Protein AF-A0A8X6Y994-F1 (afdb_monomer)

Nearest PDB structures (foldseek):
  8g48-assembly1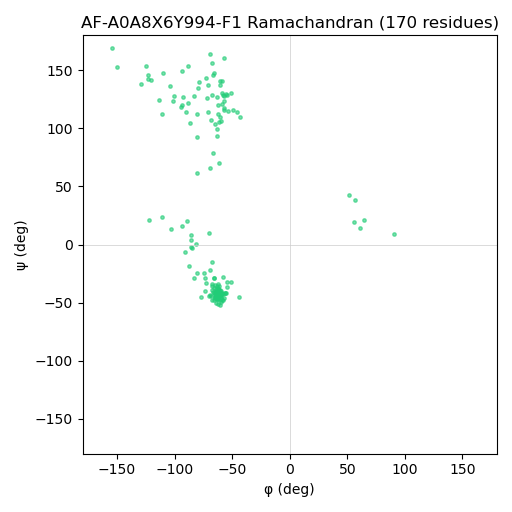_A  TM=3.726E-01  e=1.775E+00  Staphylococcus aureus USA300-CA-263
  4ddh-assembly1_B  TM=5.021E-01  e=6.199E+00  Mycobacterium tuberculosis
  2a86-assembly1_B  TM=4.741E-01  e=9.826E+00  Mycobacterium tuberculosis

pLDDT: mean 80.43, std 18.15, range [27.53, 94.88]

Mean predicted aligned error: 14.36 Å

Secondary structure (DSSP, 8-state):
--------------------------TTHHHHHHHHHHHHHHHHTT-TT---HHHHHHHH----PPPPPP--PPPPSS-TTSHHHHHHHHHHHHHHHHHTT-S-EEEEE-HHHHHHHHHHHHHSTTTTTTEEEEE-HHHHHHHHHHHHHHHHHHTTHHHHHHHTTSS-TT--

Sequence (172 aa):
MQEEPVAKRKKNYIDLSAHDGEYSLPVNLQLYKTIDTVWMISHALKLPNVPMWIGFNCSISCNNSLKQIVSYLTPINDSPTNKSVVLETMKQSKKICEEVKQSSIQVTYDLAIAKVALQIQATKTPDFDNLFIHLGAFHIMMAYFKAVGKVIIDCCLTNIRVLSNLLAYGSV

Solvent-accessible surface area (backbone atoms only — not comparable to full-atom values): 10954 Å² total; per-residue (Å²): 137,82,85,77,80,81,76,79,78,75,81,75,75,79,78,77,68,71,75,86,66,77,81,71,72,62,88,59,52,64,56,54,53,50,52,52,50,52,50,52,51,44,59,74,69,64,50,83,95,67,58,60,73,66,56,43,53,56,71,73,53,78,84,82,70,79,86,80,85,86,81,84,79,83,84,73,98,64,62,70,76,38,68,70,50,42,51,48,55,54,51,52,49,51,51,50,23,60,76,72,69,46,88,56,39,80,44,72,30,53,71,74,39,39,55,53,46,52,52,50,39,72,73,44,67,73,82,46,74,49,52,46,84,39,71,35,68,65,59,56,50,52,53,49,52,51,52,53,52,48,50,54,62,71,65,45,51,64,57,54,33,38,76,66,68,76,37,65,88,85,78,122

Organism: NCBI:txid2747483

Radius of gyration: 25.93 Å; Cα contacts (8 Å, |Δi|>4): 86; chains: 1; bounding box: 52×57×72 Å

Structure (mmCIF, N/CA/C/O backbone):
data_AF-A0A8X6Y994-F1
#
_entry.id   AF-A0A8X6Y994-F1
#
loop_
_atom_site.group_PDB
_atom_site.id
_atom_site.type_symbol
_atom_site.label_atom_id
_atom_site.label_alt_id
_atom_site.label_comp_id
_atom_site.label_asym_id
_atom_site.label_entity_id
_atom_site.label_seq_id
_atom_site.pdbx_PDB_ins_code
_atom_site.Cartn_x
_atom_site.Cartn_y
_atom_site.Cartn_z
_atom_site.occupancy
_atom_site.B_iso_or_equiv
_atom_site.auth_seq_id
_atom_site.auth_comp_id
_atom_site.auth_asym_id
_atom_site.auth_atom_id
_atom_site.pdbx_PDB_model_num
ATOM 1 N N . MET A 1 1 ? 18.329 34.037 42.741 1.00 43.19 1 MET A N 1
ATOM 2 C CA . MET A 1 1 ? 17.689 32.868 42.107 1.00 43.19 1 MET A CA 1
ATOM 3 C C . MET A 1 1 ? 18.532 32.544 40.886 1.00 43.19 1 MET A C 1
ATOM 5 O O . MET A 1 1 ? 18.477 33.283 39.917 1.00 43.19 1 MET A O 1
ATOM 9 N N . GLN A 1 2 ? 19.470 31.608 41.034 1.00 33.56 2 GLN A N 1
ATOM 10 C CA . GLN A 1 2 ? 20.458 31.260 40.009 1.00 33.56 2 GLN A CA 1
ATOM 11 C C . GLN A 1 2 ? 19.816 30.273 39.027 1.00 33.56 2 GLN A C 1
ATOM 13 O O . GLN A 1 2 ? 19.237 29.281 39.463 1.00 33.56 2 GLN A O 1
ATOM 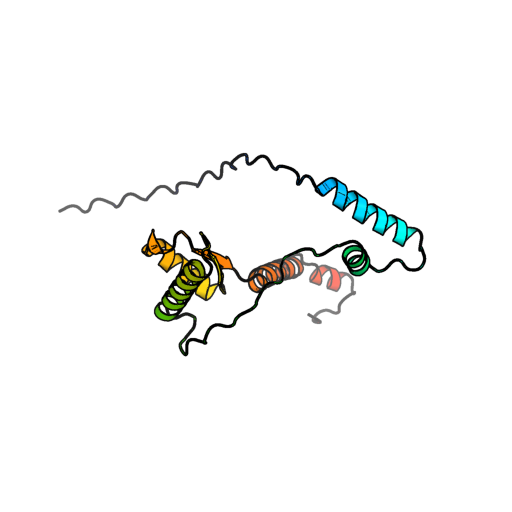18 N N . GLU A 1 3 ? 19.874 30.570 37.729 1.00 39.44 3 GLU A N 1
ATOM 19 C CA . GLU A 1 3 ? 19.453 29.654 36.667 1.00 39.44 3 GLU A CA 1
ATOM 20 C C . GLU A 1 3 ? 20.466 28.509 36.557 1.00 39.44 3 GLU A C 1
ATOM 22 O O . GLU A 1 3 ? 21.630 28.723 36.211 1.00 39.44 3 GLU A O 1
ATOM 27 N N . GLU A 1 4 ? 20.032 27.288 36.871 1.00 41.69 4 GLU A N 1
ATOM 28 C CA . GLU A 1 4 ? 20.809 26.087 36.575 1.00 41.69 4 GLU A CA 1
ATOM 29 C C . GLU A 1 4 ? 20.819 25.815 35.059 1.00 41.69 4 GLU A C 1
ATOM 31 O O . GLU A 1 4 ? 19.779 25.901 34.397 1.00 41.69 4 GLU A O 1
ATOM 36 N N . PRO A 1 5 ? 21.972 25.449 34.475 1.00 35.94 5 PRO A N 1
ATOM 37 C CA . PRO A 1 5 ? 22.065 25.162 33.054 1.00 35.94 5 PRO A CA 1
ATOM 38 C C . PRO A 1 5 ? 21.374 23.835 32.712 1.00 35.94 5 PRO A C 1
ATOM 40 O O . PRO A 1 5 ? 21.708 22.776 33.244 1.00 35.94 5 PRO A O 1
ATOM 43 N N . VAL A 1 6 ? 20.448 23.884 31.751 1.00 46.22 6 VAL A N 1
ATOM 44 C CA . VAL A 1 6 ? 19.760 22.709 31.199 1.00 46.22 6 VAL A CA 1
ATOM 45 C C . VAL A 1 6 ? 20.785 21.714 30.645 1.00 46.22 6 VAL A C 1
ATOM 47 O O . VAL A 1 6 ? 21.498 21.988 29.675 1.00 46.22 6 VAL A O 1
ATOM 50 N N . ALA A 1 7 ? 20.843 20.533 31.261 1.00 39.38 7 ALA A N 1
ATOM 51 C CA . ALA A 1 7 ? 21.718 19.446 30.851 1.00 39.38 7 ALA A CA 1
ATOM 52 C C . ALA A 1 7 ? 21.423 19.024 29.400 1.00 39.38 7 ALA A C 1
ATOM 54 O O . ALA A 1 7 ? 20.316 18.606 29.052 1.00 39.38 7 ALA A O 1
ATOM 55 N N . LYS A 1 8 ? 22.439 19.106 28.532 1.00 40.16 8 LYS A N 1
ATOM 56 C CA . LYS A 1 8 ? 22.362 18.616 27.151 1.00 40.16 8 LYS A CA 1
ATOM 57 C C . LYS A 1 8 ? 22.117 17.105 27.166 1.00 40.16 8 LYS A C 1
ATOM 59 O O . LYS A 1 8 ? 22.991 16.332 27.558 1.00 40.16 8 LYS A O 1
ATOM 64 N N . ARG A 1 9 ? 20.932 16.687 26.711 1.00 38.00 9 ARG A N 1
ATOM 65 C CA . ARG A 1 9 ? 20.555 15.279 26.520 1.00 38.00 9 ARG A CA 1
ATOM 66 C C . ARG A 1 9 ? 21.604 14.600 25.633 1.00 38.00 9 ARG A C 1
ATOM 68 O O . ARG A 1 9 ? 21.766 14.973 24.470 1.00 38.00 9 ARG A O 1
ATOM 75 N N . LYS A 1 10 ? 22.336 13.627 26.187 1.00 31.77 10 LYS A N 1
ATOM 76 C CA . LYS A 1 10 ? 23.252 12.778 25.416 1.00 31.77 10 LYS A CA 1
ATOM 77 C C . LYS A 1 10 ? 22.461 12.147 24.269 1.00 31.77 10 LYS A C 1
ATOM 79 O O . LYS A 1 10 ? 21.380 11.601 24.482 1.00 31.77 10 LYS A O 1
ATOM 84 N N . LYS A 1 11 ? 22.986 12.268 23.047 1.00 32.66 11 LYS A N 1
ATOM 85 C CA . LYS A 1 11 ? 22.492 11.524 21.888 1.00 32.66 11 LYS A CA 1
ATOM 86 C C . LYS A 1 11 ? 22.727 10.048 22.186 1.00 32.66 11 LYS A C 1
ATOM 88 O O . LYS A 1 11 ? 23.850 9.572 22.055 1.00 32.66 11 LYS A O 1
ATOM 93 N N . ASN A 1 12 ? 21.684 9.355 22.628 1.00 27.53 12 ASN A N 1
ATOM 94 C CA . ASN A 1 12 ? 21.667 7.905 22.593 1.00 27.53 12 ASN A CA 1
ATOM 95 C C . ASN A 1 12 ? 21.703 7.540 21.110 1.00 27.53 12 ASN A C 1
ATOM 97 O O . ASN A 1 12 ? 20.718 7.735 20.396 1.00 27.53 12 ASN A O 1
ATOM 101 N N . TYR A 1 13 ? 22.868 7.108 20.634 1.00 29.16 13 TYR A N 1
ATOM 102 C CA . TYR A 1 13 ? 22.918 6.311 19.424 1.00 29.16 13 TYR A CA 1
ATOM 103 C C . TYR A 1 13 ? 22.029 5.107 19.703 1.00 29.16 13 TYR A C 1
ATOM 105 O O . TYR A 1 13 ? 22.252 4.380 20.669 1.00 29.16 13 TYR A O 1
ATOM 113 N N . ILE A 1 14 ? 20.958 4.986 18.925 1.00 33.78 14 ILE A N 1
ATOM 114 C CA . ILE A 1 14 ? 20.202 3.748 18.850 1.00 33.78 14 ILE A CA 1
ATOM 115 C C . ILE A 1 14 ? 21.219 2.748 18.325 1.00 33.78 14 ILE A C 1
ATOM 117 O O . ILE A 1 14 ? 21.631 2.830 17.167 1.00 33.78 14 ILE A O 1
ATOM 121 N N . ASP A 1 15 ? 21.695 1.891 19.216 1.00 31.52 15 ASP A N 1
ATOM 122 C CA . ASP A 1 15 ? 22.380 0.677 18.837 1.00 31.52 15 ASP A CA 1
ATOM 123 C C . ASP A 1 15 ? 21.343 -0.148 18.073 1.00 31.52 15 ASP A C 1
ATOM 125 O O . ASP A 1 15 ? 20.503 -0.823 18.663 1.00 31.52 15 ASP A O 1
ATOM 129 N N . LEU A 1 16 ? 21.326 -0.002 16.743 1.00 37.62 16 LEU A N 1
ATOM 130 C CA . LEU A 1 16 ? 20.775 -1.019 15.859 1.00 37.62 16 LEU A CA 1
ATOM 131 C C . LEU A 1 16 ? 21.742 -2.207 15.925 1.00 37.62 16 LEU A C 1
ATOM 133 O O . LEU A 1 16 ? 22.401 -2.543 14.942 1.00 37.62 16 LEU A O 1
ATOM 137 N N . SER A 1 17 ? 21.830 -2.845 17.093 1.00 34.53 17 SER A N 1
ATOM 138 C CA . SER A 1 17 ? 22.137 -4.259 17.119 1.00 34.53 17 SER A CA 1
ATOM 139 C C . SER A 1 17 ? 21.001 -4.886 16.331 1.00 34.53 17 SER A C 1
ATOM 141 O O . SER A 1 17 ? 19.831 -4.84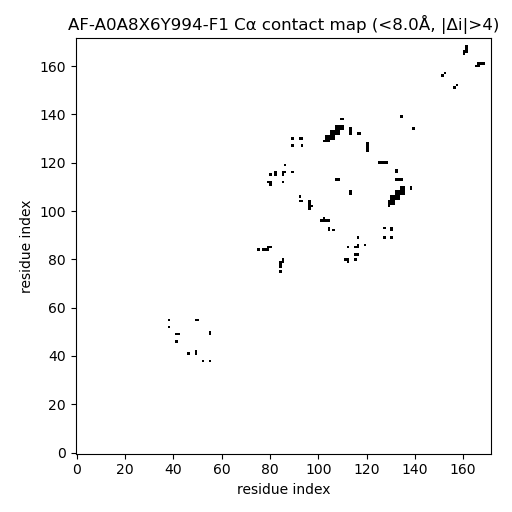9 16.722 1.00 34.53 17 SER A O 1
ATOM 143 N N . ALA A 1 18 ? 21.342 -5.303 15.114 1.00 37.84 18 ALA A N 1
ATOM 144 C CA . ALA A 1 18 ? 20.484 -6.124 14.301 1.00 37.84 18 ALA A CA 1
ATOM 145 C C . ALA A 1 18 ? 19.967 -7.217 15.230 1.00 37.84 18 ALA A C 1
ATOM 147 O O . ALA A 1 18 ? 20.746 -8.006 15.757 1.00 37.84 18 ALA A O 1
ATOM 148 N N . HIS A 1 19 ? 18.662 -7.208 15.494 1.00 38.91 19 HIS A N 1
ATOM 149 C CA . HIS A 1 19 ? 18.012 -8.424 15.926 1.00 38.91 19 HIS A CA 1
ATOM 150 C C . HIS A 1 19 ? 18.470 -9.473 14.918 1.00 38.91 19 HIS A C 1
ATOM 152 O O . HIS A 1 19 ? 18.204 -9.314 13.723 1.00 38.91 19 HIS A O 1
ATOM 158 N N . ASP A 1 20 ? 19.205 -10.475 15.397 1.00 41.62 20 ASP A N 1
ATOM 159 C CA . ASP A 1 20 ? 19.506 -11.709 14.686 1.00 41.62 20 ASP A CA 1
ATOM 160 C C . ASP A 1 20 ? 18.169 -12.412 14.415 1.00 41.62 20 ASP A C 1
ATOM 162 O O . ASP A 1 20 ? 17.787 -13.393 15.047 1.00 41.62 20 ASP A O 1
ATOM 166 N N . GLY A 1 21 ? 17.377 -11.832 13.517 1.00 44.88 21 GLY A N 1
ATOM 167 C CA . GLY A 1 21 ? 16.308 -12.519 12.845 1.00 44.88 21 GLY A CA 1
ATOM 168 C C . GLY A 1 21 ? 17.013 -13.505 11.947 1.00 44.88 21 GLY A C 1
ATOM 169 O O . GLY A 1 21 ? 17.640 -13.104 10.965 1.00 44.88 21 GLY A O 1
ATOM 170 N N . GLU A 1 22 ? 16.961 -14.782 12.312 1.00 48.12 22 GLU A N 1
ATOM 171 C CA . GLU A 1 22 ? 17.263 -15.862 11.389 1.00 48.12 22 GLU A CA 1
ATOM 172 C C . GLU A 1 22 ? 16.577 -15.533 10.060 1.00 48.12 22 GLU A C 1
ATOM 174 O O . GLU A 1 22 ? 15.346 -15.535 9.955 1.00 48.12 22 GLU A O 1
ATOM 179 N N . TYR A 1 23 ? 17.377 -15.192 9.048 1.00 53.44 23 TYR A N 1
ATOM 180 C CA . TYR A 1 23 ? 16.922 -15.077 7.672 1.00 53.44 23 TYR A CA 1
ATOM 181 C C . TYR A 1 23 ? 16.551 -16.488 7.224 1.00 53.44 23 TYR A C 1
ATOM 183 O O . TYR A 1 23 ? 17.328 -17.184 6.571 1.00 53.44 23 TYR A O 1
ATOM 191 N N . SER A 1 24 ? 15.370 -16.943 7.636 1.00 65.44 24 SER A N 1
ATOM 192 C CA . SER A 1 24 ? 14.795 -18.185 7.158 1.00 65.44 24 SER A CA 1
ATOM 193 C C . SER A 1 24 ? 14.620 -18.030 5.654 1.00 65.44 24 SER A C 1
ATOM 195 O O . SER A 1 24 ? 13.829 -17.221 5.162 1.00 65.44 24 SER A O 1
ATOM 197 N N . LEU A 1 25 ? 15.444 -18.759 4.899 1.00 70.19 25 LEU A N 1
ATOM 198 C CA . LEU A 1 25 ? 15.282 -18.832 3.459 1.00 70.19 25 LEU A CA 1
ATOM 199 C C . LEU A 1 25 ? 13.849 -19.312 3.197 1.00 70.19 25 LEU A C 1
ATOM 201 O O . LEU A 1 25 ? 13.444 -20.325 3.777 1.00 70.19 25 LEU A O 1
ATOM 205 N N . PRO A 1 26 ? 13.077 -18.633 2.333 1.00 76.50 26 PRO A N 1
ATOM 206 C CA . PRO A 1 26 ? 11.736 -19.094 2.041 1.00 76.50 26 PRO A CA 1
ATOM 207 C C . PRO A 1 26 ? 11.832 -20.509 1.470 1.00 76.50 26 PRO A C 1
ATOM 209 O O . PRO A 1 26 ? 12.611 -20.756 0.549 1.00 76.50 26 PRO A O 1
ATOM 212 N N . VAL A 1 27 ? 11.039 -21.434 2.015 1.00 81.31 27 VAL A N 1
ATOM 213 C CA . VAL A 1 27 ? 11.043 -22.866 1.652 1.00 81.31 27 VAL A CA 1
ATOM 214 C C . VAL A 1 27 ? 10.928 -23.065 0.133 1.00 81.31 27 VAL A C 1
ATOM 216 O O . VAL A 1 27 ? 11.537 -23.960 -0.444 1.00 81.31 27 VAL A O 1
ATOM 219 N N . ASN A 1 28 ? 10.220 -22.154 -0.536 1.00 83.44 28 ASN A N 1
ATOM 220 C CA . ASN A 1 28 ? 9.972 -22.193 -1.972 1.00 83.44 28 ASN A CA 1
ATOM 221 C C . ASN A 1 28 ? 11.084 -21.552 -2.827 1.00 83.44 28 ASN A C 1
ATOM 223 O O . ASN A 1 28 ? 10.987 -21.569 -4.050 1.00 83.44 28 ASN A O 1
ATOM 227 N N . LEU A 1 29 ? 12.149 -20.988 -2.239 1.00 83.38 29 LEU A N 1
ATOM 228 C CA . LEU A 1 29 ? 13.186 -20.275 -2.998 1.00 83.38 29 LEU A CA 1
ATOM 229 C C . LEU A 1 29 ? 13.874 -21.174 -4.027 1.00 83.38 29 LEU A C 1
ATOM 231 O O . LEU A 1 29 ? 14.143 -20.741 -5.145 1.00 83.38 29 LEU A O 1
ATOM 235 N N . GLN A 1 30 ? 14.165 -22.419 -3.647 1.00 87.12 30 GLN A N 1
ATOM 236 C CA . GLN A 1 30 ? 14.796 -23.382 -4.549 1.00 87.12 30 GLN A CA 1
ATOM 237 C C . GLN A 1 30 ? 13.881 -23.709 -5.729 1.00 87.12 30 GLN A C 1
ATOM 239 O O . GLN A 1 30 ? 14.336 -23.708 -6.867 1.00 87.12 30 GLN A O 1
ATOM 244 N N . LEU A 1 31 ? 12.581 -23.879 -5.471 1.00 87.00 31 LEU A N 1
ATOM 245 C CA . LEU A 1 31 ? 11.581 -24.119 -6.506 1.00 87.00 31 LEU A CA 1
ATOM 246 C C . LEU A 1 31 ? 11.534 -22.968 -7.522 1.00 87.00 31 LEU A C 1
ATOM 248 O O . LEU A 1 31 ? 11.628 -23.217 -8.721 1.00 87.00 31 LEU A O 1
ATOM 252 N N . TYR A 1 32 ? 11.452 -21.715 -7.059 1.00 86.50 32 TYR A N 1
ATOM 253 C CA . TYR A 1 32 ? 11.430 -20.553 -7.957 1.00 86.50 32 TYR A CA 1
ATOM 254 C C . TYR A 1 32 ? 12.719 -20.423 -8.773 1.00 86.50 32 TYR A C 1
ATOM 256 O O . TYR A 1 32 ? 12.657 -20.199 -9.979 1.00 86.50 32 TYR A O 1
ATOM 264 N N . LYS A 1 33 ? 13.883 -20.673 -8.158 1.00 89.62 33 LYS A N 1
ATOM 265 C CA . LYS A 1 33 ? 15.163 -20.712 -8.882 1.00 89.62 33 LYS A CA 1
ATOM 266 C C . LYS A 1 33 ? 15.167 -21.774 -9.978 1.00 89.62 33 LYS A C 1
ATOM 268 O O . LYS A 1 33 ? 15.646 -21.508 -11.079 1.00 89.62 33 LYS A O 1
ATOM 273 N N . THR A 1 34 ? 14.638 -22.966 -9.704 1.00 90.94 34 THR A N 1
ATOM 274 C CA . THR A 1 34 ? 14.536 -24.032 -10.706 1.00 90.94 34 THR A CA 1
ATOM 275 C C . THR A 1 34 ? 13.612 -23.626 -11.850 1.00 90.94 34 THR A C 1
ATOM 277 O O . THR A 1 34 ? 13.996 -23.775 -13.006 1.00 90.94 34 THR A O 1
ATOM 280 N N . ILE A 1 35 ? 12.440 -23.065 -11.547 1.00 91.06 35 ILE A N 1
ATOM 281 C CA . ILE A 1 35 ? 11.470 -22.590 -12.544 1.00 91.06 35 ILE A CA 1
ATOM 282 C C . ILE A 1 35 ? 12.095 -21.526 -13.458 1.00 91.06 35 ILE A C 1
ATOM 284 O O . ILE A 1 35 ? 12.020 -21.650 -14.682 1.00 91.06 35 ILE A O 1
ATOM 288 N N . ASP A 1 36 ? 12.773 -20.530 -12.884 1.00 92.69 36 ASP A N 1
ATOM 289 C CA . ASP A 1 36 ? 13.451 -19.485 -13.656 1.00 92.69 36 ASP A CA 1
ATOM 290 C C . ASP A 1 36 ? 14.586 -20.058 -14.515 1.00 92.69 36 ASP A C 1
ATOM 292 O O . ASP A 1 36 ? 14.747 -19.680 -15.676 1.00 92.69 36 ASP A O 1
ATOM 296 N N . THR A 1 37 ? 15.346 -21.020 -13.982 1.00 93.00 37 THR A N 1
ATOM 297 C CA . THR A 1 37 ? 16.420 -21.695 -14.729 1.00 93.00 37 THR A CA 1
ATOM 298 C C . THR A 1 37 ? 15.859 -22.487 -15.912 1.00 93.00 37 THR A C 1
ATOM 300 O O . THR A 1 37 ? 16.406 -22.420 -17.013 1.00 93.00 37 THR A O 1
ATOM 303 N N . VAL A 1 38 ? 14.739 -23.192 -15.720 1.00 93.00 38 VAL A N 1
ATOM 304 C CA . VAL A 1 38 ? 14.035 -23.915 -16.790 1.00 93.00 38 VAL A CA 1
ATOM 305 C C . VAL A 1 38 ? 13.568 -22.949 -17.875 1.00 93.00 38 VAL A C 1
ATOM 307 O O . VAL A 1 38 ? 13.771 -23.231 -19.059 1.00 93.00 38 VAL A O 1
ATOM 310 N N . TRP A 1 39 ? 13.008 -21.795 -17.503 1.00 93.94 39 TRP A N 1
ATOM 311 C CA . TRP A 1 39 ? 12.631 -20.766 -18.470 1.00 93.94 39 TRP A CA 1
ATOM 312 C C . TRP A 1 39 ? 13.847 -20.231 -19.241 1.00 93.94 39 TRP A C 1
ATOM 314 O O . TRP A 1 39 ? 13.813 -20.183 -20.472 1.00 93.94 39 TRP A O 1
ATOM 324 N N . MET A 1 40 ? 14.947 -19.903 -18.549 1.00 93.50 40 MET A N 1
ATOM 325 C CA . MET A 1 40 ? 16.168 -19.403 -19.192 1.00 93.50 40 MET A CA 1
ATOM 326 C C . MET A 1 40 ? 16.756 -20.410 -20.184 1.00 93.50 40 MET A C 1
ATOM 328 O O . MET A 1 40 ? 17.110 -20.027 -21.298 1.00 93.50 40 MET A O 1
ATOM 332 N N . ILE A 1 41 ? 16.827 -21.694 -19.816 1.00 94.00 41 ILE A N 1
ATOM 333 C CA . ILE A 1 41 ? 17.316 -22.759 -20.704 1.00 94.00 41 ILE A CA 1
ATOM 334 C C . ILE A 1 41 ? 16.380 -22.924 -21.905 1.00 94.00 41 ILE A C 1
ATOM 336 O O . ILE A 1 41 ? 16.844 -22.983 -23.042 1.00 94.00 41 ILE A O 1
ATOM 340 N N . SER A 1 42 ? 15.066 -22.937 -21.676 1.00 91.62 42 SER A N 1
ATOM 341 C CA . SER A 1 42 ? 14.061 -23.061 -22.739 1.00 91.62 42 SER A CA 1
ATOM 342 C C . SER A 1 42 ? 14.162 -21.925 -23.761 1.00 91.62 42 SER A C 1
ATOM 344 O O . SER A 1 42 ? 14.069 -22.155 -24.969 1.00 91.62 42 SER A O 1
ATOM 346 N N . HIS A 1 43 ? 14.412 -20.704 -23.280 1.00 90.81 43 HIS A N 1
ATOM 347 C CA . HIS A 1 43 ? 14.606 -19.528 -24.119 1.00 90.81 43 HIS A CA 1
ATOM 348 C C . HIS A 1 43 ? 15.969 -19.543 -24.835 1.00 90.81 43 HIS A C 1
ATOM 350 O O . HIS A 1 43 ? 16.047 -19.218 -26.020 1.00 90.81 43 HIS A O 1
ATOM 356 N N . ALA A 1 44 ? 17.042 -19.966 -24.157 1.00 92.44 44 ALA A N 1
ATOM 357 C CA . ALA A 1 44 ? 18.372 -20.111 -24.755 1.00 92.44 44 ALA A CA 1
ATOM 358 C C . ALA A 1 44 ? 18.393 -21.156 -25.885 1.00 92.44 44 ALA A C 1
ATOM 360 O O . ALA A 1 44 ? 19.031 -20.941 -26.915 1.00 92.44 44 ALA A O 1
ATOM 361 N N . LEU A 1 45 ? 17.643 -22.251 -25.724 1.00 93.38 45 LEU A N 1
ATOM 362 C CA . LEU A 1 45 ? 17.483 -23.314 -26.721 1.00 93.38 45 LEU A CA 1
ATOM 363 C C . LEU A 1 45 ? 16.452 -22.985 -27.816 1.00 93.38 45 LEU A C 1
ATOM 365 O O . LEU A 1 45 ? 16.248 -23.801 -28.713 1.00 93.38 45 LEU A O 1
ATOM 369 N N . LYS A 1 46 ? 15.821 -21.801 -27.772 1.00 90.94 46 LYS A N 1
ATOM 370 C CA . LYS A 1 46 ? 14.803 -21.337 -28.733 1.00 90.94 46 LYS A CA 1
ATOM 371 C C . LYS A 1 46 ? 13.671 -22.349 -28.949 1.00 90.94 46 LYS A C 1
ATOM 373 O O . LYS A 1 46 ? 13.248 -22.582 -30.082 1.00 90.94 46 LYS A O 1
ATOM 378 N N . LEU A 1 47 ? 13.187 -22.957 -27.864 1.00 90.31 47 LEU A N 1
ATOM 379 C CA . LEU A 1 47 ? 12.068 -23.891 -27.946 1.00 90.31 47 LEU A CA 1
ATOM 380 C C . LEU A 1 47 ? 10.813 -23.185 -28.501 1.00 90.31 47 LEU A C 1
ATOM 382 O O . LEU A 1 47 ? 10.513 -22.056 -28.098 1.00 90.31 47 LEU A O 1
ATOM 386 N N . PRO A 1 48 ? 10.065 -23.826 -29.418 1.00 87.31 48 PRO A N 1
ATOM 387 C CA . PRO A 1 48 ? 8.840 -23.250 -29.956 1.00 87.31 48 PRO A CA 1
ATOM 388 C C . PRO A 1 48 ? 7.770 -23.128 -28.859 1.00 87.31 48 PRO A C 1
ATOM 390 O O . PRO A 1 48 ? 7.686 -23.970 -27.968 1.00 87.31 48 PRO A O 1
ATOM 393 N N . ASN A 1 49 ? 6.925 -22.097 -28.951 1.00 86.12 49 ASN A N 1
ATOM 394 C CA . ASN A 1 49 ? 5.797 -21.832 -28.042 1.00 86.12 49 ASN A CA 1
ATOM 395 C C . ASN A 1 49 ? 6.157 -21.525 -26.575 1.00 86.12 49 ASN A C 1
ATOM 397 O O . ASN A 1 49 ? 5.295 -21.634 -25.704 1.00 86.12 49 ASN A O 1
ATOM 401 N N . VAL A 1 50 ? 7.389 -21.096 -26.282 1.00 89.31 50 VAL A N 1
ATOM 402 C CA . VAL A 1 50 ? 7.751 -20.598 -24.945 1.00 89.31 50 VAL A CA 1
ATOM 403 C C . VAL A 1 50 ? 7.518 -19.082 -24.879 1.00 89.31 50 VAL A C 1
ATOM 405 O O . VAL A 1 50 ? 8.199 -18.334 -25.582 1.00 89.31 50 VAL A O 1
ATOM 408 N N . PRO A 1 51 ? 6.567 -18.593 -24.062 1.00 90.56 51 PRO A N 1
ATOM 409 C CA . PRO A 1 51 ? 6.353 -17.160 -23.890 1.00 90.56 51 PRO A CA 1
ATOM 410 C C . PRO A 1 51 ? 7.516 -16.487 -23.137 1.00 90.56 51 PRO A C 1
ATOM 412 O O . PRO A 1 51 ? 8.319 -17.128 -22.453 1.00 90.56 51 PRO A O 1
ATOM 415 N N . MET A 1 52 ? 7.574 -15.155 -23.216 1.00 91.56 52 MET A N 1
ATOM 416 C CA . MET A 1 52 ? 8.469 -14.342 -22.380 1.00 91.56 52 MET A CA 1
ATOM 417 C C . MET A 1 52 ? 8.217 -14.602 -20.886 1.00 91.56 52 MET A C 1
ATOM 419 O O . MET A 1 52 ? 7.139 -15.068 -20.515 1.00 91.56 52 MET A O 1
ATOM 423 N N . TRP A 1 53 ? 9.183 -14.257 -20.026 1.00 89.62 53 TRP A N 1
ATOM 424 C CA . TRP A 1 53 ? 9.199 -14.610 -18.594 1.00 89.62 53 TRP A CA 1
ATOM 425 C C . TRP A 1 53 ? 7.852 -14.419 -17.881 1.00 89.62 53 TRP A C 1
ATOM 427 O O . TRP A 1 53 ? 7.396 -15.321 -17.181 1.00 89.62 53 TRP A O 1
ATOM 437 N N . ILE A 1 54 ? 7.171 -13.292 -18.117 1.00 89.56 54 ILE A N 1
ATOM 438 C CA . ILE A 1 54 ? 5.848 -13.013 -17.535 1.00 89.56 54 ILE A CA 1
ATOM 439 C C . ILE A 1 54 ? 4.818 -14.059 -17.977 1.00 89.56 54 ILE A C 1
ATOM 441 O O . ILE A 1 54 ? 4.160 -14.664 -17.139 1.00 89.56 54 ILE A O 1
ATOM 445 N N . GLY A 1 55 ? 4.693 -14.311 -19.282 1.00 89.81 55 GLY A N 1
ATOM 446 C CA . GLY A 1 55 ? 3.719 -15.266 -19.810 1.00 89.81 55 GLY A CA 1
ATOM 447 C C . GLY A 1 55 ? 4.002 -16.702 -19.369 1.00 89.81 55 GLY A C 1
ATOM 448 O O . GLY A 1 55 ? 3.065 -17.450 -19.096 1.00 89.81 55 GLY A O 1
ATOM 449 N N . PHE A 1 56 ? 5.279 -17.074 -19.231 1.00 91.44 56 PHE A N 1
ATOM 450 C CA . PHE A 1 56 ? 5.669 -18.390 -18.722 1.00 91.44 56 PHE A CA 1
ATOM 451 C C . PHE A 1 56 ? 5.221 -18.560 -17.270 1.00 91.44 56 PHE A C 1
ATOM 453 O O . PHE A 1 56 ? 4.505 -19.510 -16.959 1.00 91.44 56 PHE A O 1
ATOM 460 N N . ASN A 1 57 ? 5.544 -17.585 -16.414 1.00 90.25 57 ASN A N 1
ATOM 461 C CA . ASN A 1 57 ? 5.130 -17.586 -15.014 1.00 90.25 57 ASN A CA 1
ATOM 462 C C . ASN A 1 57 ? 3.604 -17.551 -14.861 1.00 90.25 57 ASN A C 1
ATOM 464 O O . ASN A 1 57 ? 3.061 -18.283 -14.038 1.00 90.25 57 ASN A O 1
ATOM 468 N N . CYS A 1 58 ? 2.888 -16.775 -15.679 1.00 87.81 58 CYS A N 1
ATOM 469 C CA . CYS A 1 58 ? 1.423 -16.765 -15.674 1.00 87.81 58 CYS A CA 1
ATOM 470 C C . CYS A 1 58 ? 0.822 -18.120 -16.076 1.00 87.81 58 CYS A C 1
ATOM 472 O O . CYS A 1 58 ? -0.1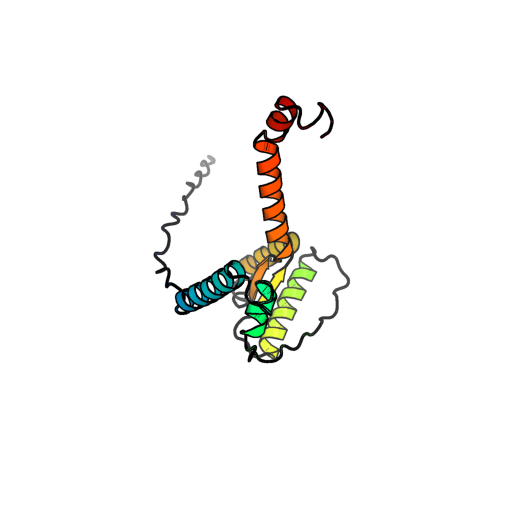99 -18.506 -15.521 1.00 87.81 58 CYS A O 1
ATOM 474 N N . SER A 1 59 ? 1.451 -18.844 -17.007 1.00 87.25 59 SER A N 1
ATOM 475 C CA . SER A 1 59 ? 0.942 -20.132 -17.505 1.00 87.25 59 SER A CA 1
ATOM 476 C C . SER A 1 59 ? 1.092 -21.265 -16.489 1.00 87.25 59 SER A C 1
ATOM 478 O O . SER A 1 59 ? 0.257 -22.162 -16.440 1.00 87.25 59 SER A O 1
ATOM 480 N N . ILE A 1 60 ? 2.150 -21.230 -15.675 1.00 88.00 60 ILE A N 1
ATOM 481 C CA . ILE A 1 60 ? 2.392 -22.225 -14.616 1.00 88.00 60 ILE A CA 1
ATOM 482 C C . ILE A 1 60 ? 1.709 -21.856 -13.291 1.00 88.00 60 ILE A C 1
ATOM 484 O O . ILE A 1 60 ? 1.531 -22.710 -12.423 1.00 88.00 60 ILE A O 1
ATOM 488 N N . SER A 1 61 ? 1.337 -20.585 -13.113 1.00 82.56 61 SER A N 1
ATOM 489 C CA . SER A 1 61 ? 0.735 -20.100 -11.873 1.00 82.56 61 SER A CA 1
ATOM 490 C C . SER A 1 61 ? -0.750 -20.444 -11.817 1.00 82.56 61 SER A C 1
ATOM 492 O O . SER A 1 61 ? -1.567 -19.868 -12.529 1.00 82.56 61 SER A O 1
ATOM 494 N N . CYS A 1 62 ? -1.124 -21.335 -10.902 1.00 79.00 62 CYS A N 1
ATOM 495 C CA . CYS A 1 62 ? -2.525 -21.566 -10.560 1.00 79.00 62 CYS A CA 1
ATOM 496 C C . CYS A 1 62 ? -2.952 -20.575 -9.469 1.00 79.00 62 CYS A C 1
ATOM 498 O O . CYS A 1 62 ? -2.587 -20.733 -8.304 1.00 79.00 62 CYS A O 1
ATOM 500 N N . ASN A 1 63 ? -3.725 -19.546 -9.829 1.00 76.94 63 ASN A N 1
ATOM 501 C CA . ASN A 1 63 ? -4.272 -18.617 -8.841 1.00 76.94 63 ASN A CA 1
ATOM 502 C C . ASN A 1 63 ? -5.524 -19.214 -8.175 1.00 76.94 63 ASN A C 1
ATOM 504 O O . ASN A 1 63 ? -6.634 -19.052 -8.677 1.00 76.94 63 ASN A O 1
ATOM 508 N N . ASN A 1 64 ? -5.336 -19.899 -7.044 1.00 79.75 64 ASN A N 1
ATOM 509 C CA . ASN A 1 64 ? -6.432 -20.396 -6.203 1.00 79.75 64 ASN A CA 1
ATOM 510 C C . ASN A 1 64 ? -6.803 -19.418 -5.069 1.00 79.75 64 ASN A C 1
ATOM 512 O O . ASN A 1 64 ? -7.432 -19.811 -4.086 1.00 79.75 64 ASN A O 1
ATOM 516 N N . SER A 1 65 ? -6.369 -18.156 -5.150 1.00 79.88 65 SER A N 1
ATOM 517 C CA . SER A 1 65 ? -6.723 -17.153 -4.149 1.00 79.88 65 SER A CA 1
ATOM 518 C C . SER A 1 65 ? -8.218 -16.844 -4.194 1.00 79.88 65 SER A C 1
ATOM 520 O O . SER A 1 65 ? -8.854 -16.839 -5.250 1.00 79.88 65 SER A O 1
ATOM 522 N N . LEU A 1 66 ? -8.783 -16.557 -3.022 1.00 80.69 66 LEU A N 1
ATOM 523 C CA . LEU A 1 66 ? -10.163 -16.101 -2.910 1.00 80.69 66 LEU A CA 1
ATOM 524 C C . LEU A 1 66 ? -10.348 -14.809 -3.714 1.00 80.69 66 LEU A C 1
ATOM 526 O O . LEU A 1 66 ? -9.481 -13.933 -3.719 1.00 80.69 66 LEU A O 1
ATOM 530 N N . LYS A 1 67 ? -11.495 -14.678 -4.387 1.00 81.69 67 LYS A N 1
ATOM 531 C CA . LYS A 1 67 ? -11.847 -13.444 -5.094 1.00 81.69 67 LYS A CA 1
ATOM 532 C C . LYS A 1 67 ? -11.951 -12.302 -4.084 1.00 81.69 67 LYS A C 1
ATOM 534 O O . LYS A 1 67 ? -12.773 -12.355 -3.173 1.00 81.69 67 LYS A O 1
ATOM 539 N N . GLN A 1 68 ? -11.133 -11.272 -4.264 1.00 82.56 68 GLN A N 1
ATOM 540 C CA . GLN A 1 68 ? -11.194 -10.061 -3.454 1.00 82.56 68 GLN A CA 1
ATOM 541 C C . GLN A 1 68 ? -12.331 -9.158 -3.948 1.00 82.56 68 GLN A C 1
ATOM 543 O O . GLN A 1 68 ? -12.474 -8.936 -5.151 1.00 82.56 68 GLN A O 1
ATOM 548 N N . ILE A 1 69 ? -13.128 -8.625 -3.022 1.00 83.06 69 ILE A N 1
ATOM 549 C CA . ILE A 1 69 ? -14.150 -7.615 -3.318 1.00 83.06 69 ILE A CA 1
ATOM 550 C C . ILE A 1 69 ? -13.513 -6.244 -3.114 1.00 83.06 69 ILE A C 1
ATOM 552 O O . ILE A 1 69 ? -12.935 -5.973 -2.062 1.00 83.06 69 ILE A O 1
ATOM 556 N N . VAL A 1 70 ? -13.602 -5.391 -4.131 1.00 88.62 70 VAL A N 1
ATOM 557 C CA . VAL A 1 70 ? -13.131 -4.006 -4.063 1.00 88.62 70 VAL A CA 1
ATOM 558 C C . VAL A 1 70 ? -14.338 -3.104 -3.849 1.00 88.62 70 VAL A C 1
ATOM 560 O O . VAL A 1 70 ? -15.272 -3.122 -4.648 1.00 88.62 70 VAL A O 1
ATOM 563 N N . SER A 1 71 ? -14.294 -2.311 -2.781 1.00 87.88 71 SER A N 1
ATOM 564 C CA . SER A 1 71 ? -15.320 -1.326 -2.440 1.00 87.88 71 SER A CA 1
ATOM 565 C C . SER A 1 71 ? -14.690 0.055 -2.327 1.00 87.88 71 SER A C 1
ATOM 567 O O . SER A 1 71 ? -13.554 0.193 -1.874 1.00 87.88 71 SER A O 1
ATOM 569 N N . TYR A 1 72 ? -15.441 1.079 -2.719 1.00 91.06 72 TYR A N 1
ATOM 570 C CA . TYR A 1 72 ? -15.018 2.472 -2.627 1.00 91.06 72 TYR A CA 1
ATOM 571 C C . TYR A 1 72 ? -15.725 3.151 -1.458 1.00 91.06 72 TYR A C 1
ATOM 573 O O . TYR A 1 72 ? -16.927 2.970 -1.265 1.00 91.06 72 TYR A O 1
ATOM 581 N N . LEU A 1 73 ? -14.978 3.939 -0.690 1.00 89.25 73 LEU A N 1
ATOM 582 C CA . LEU A 1 73 ? -15.534 4.781 0.365 1.00 89.25 73 LEU A CA 1
ATOM 583 C C . LEU A 1 73 ? -15.943 6.138 -0.202 1.00 89.25 73 LEU A C 1
ATOM 585 O O . LEU A 1 73 ? -15.376 6.613 -1.188 1.00 89.25 73 LEU A O 1
ATOM 589 N N . THR A 1 74 ? -16.916 6.773 0.445 1.00 90.25 74 THR A N 1
ATOM 590 C CA . THR A 1 74 ? -17.357 8.121 0.086 1.00 90.25 74 THR A CA 1
ATOM 591 C C . THR A 1 74 ? -16.213 9.121 0.293 1.00 90.25 74 THR A C 1
ATOM 593 O O . THR A 1 74 ? -15.662 9.181 1.395 1.00 90.25 74 THR A O 1
ATOM 596 N N . PRO A 1 75 ? -15.858 9.932 -0.720 1.00 90.06 75 PRO A N 1
ATOM 597 C CA . PRO A 1 75 ? -14.841 10.965 -0.571 1.00 90.06 75 PRO A CA 1
ATOM 598 C C . PRO A 1 75 ? -15.226 11.999 0.492 1.00 90.06 75 PRO A C 1
ATOM 600 O O . PRO A 1 75 ? -16.381 12.419 0.581 1.00 90.06 75 PRO A O 1
ATOM 603 N N . ILE A 1 76 ? -14.244 12.444 1.273 1.00 92.00 76 ILE A N 1
ATOM 604 C CA . ILE A 1 76 ? -14.413 13.537 2.233 1.00 92.00 76 ILE A CA 1
ATOM 605 C C . ILE A 1 76 ? -14.123 14.853 1.502 1.00 92.00 76 ILE A C 1
ATOM 607 O O . ILE A 1 76 ? -13.034 15.031 0.962 1.00 92.00 76 ILE A O 1
ATOM 611 N N . ASN A 1 77 ? -15.091 15.773 1.484 1.00 90.69 77 ASN A N 1
ATOM 612 C CA . ASN A 1 77 ? -14.978 17.082 0.824 1.00 90.69 77 ASN A CA 1
ATOM 613 C C . ASN A 1 77 ? -14.216 18.103 1.690 1.00 90.69 77 ASN A C 1
ATOM 615 O O . ASN A 1 77 ? -14.764 19.121 2.103 1.00 90.69 77 ASN A O 1
ATOM 619 N N . ASP A 1 78 ? -12.952 17.818 1.991 1.00 93.12 78 ASP A N 1
ATOM 620 C CA . ASP A 1 78 ? -12.039 18.745 2.666 1.00 93.12 78 ASP A CA 1
ATOM 621 C C . ASP A 1 78 ? -10.582 18.387 2.303 1.00 93.12 78 ASP A C 1
ATOM 623 O O . ASP A 1 78 ? -10.310 17.356 1.683 1.00 93.12 78 ASP A O 1
ATOM 627 N N . SER A 1 79 ? -9.630 19.252 2.648 1.00 90.81 79 SER A N 1
ATOM 628 C CA . SER A 1 79 ? -8.217 19.048 2.346 1.00 90.81 79 SER A CA 1
ATOM 629 C C . SER A 1 79 ? -7.701 17.734 2.954 1.00 90.81 79 SER A C 1
ATOM 631 O O . SER A 1 79 ? -7.804 17.536 4.170 1.00 90.81 79 SER A O 1
ATOM 633 N N . PRO A 1 80 ? -7.040 16.866 2.166 1.00 85.88 80 PRO A N 1
ATOM 634 C CA . PRO A 1 80 ? -6.554 15.570 2.640 1.00 85.88 80 PRO A CA 1
ATOM 635 C C . PRO A 1 80 ? -5.422 15.689 3.671 1.00 85.88 80 PRO A C 1
ATOM 637 O O . PRO A 1 80 ? -5.107 14.726 4.365 1.00 85.88 80 PRO A O 1
ATOM 640 N N . THR A 1 81 ? -4.797 16.864 3.792 1.00 86.94 81 THR A N 1
ATOM 641 C CA . THR A 1 81 ? -3.754 17.145 4.792 1.00 86.94 81 THR A CA 1
ATOM 642 C C . THR A 1 81 ? -4.308 17.718 6.096 1.00 86.94 81 THR A C 1
ATOM 644 O O . THR A 1 81 ? -3.557 17.875 7.063 1.00 86.94 81 THR A O 1
ATOM 647 N N . ASN A 1 82 ? -5.609 18.022 6.157 1.00 93.50 82 ASN A N 1
ATOM 648 C CA . ASN A 1 82 ? -6.248 18.487 7.379 1.00 93.50 82 ASN A CA 1
ATOM 649 C C . ASN A 1 82 ? -6.274 17.354 8.419 1.00 93.50 82 ASN A C 1
ATOM 651 O O . ASN A 1 82 ? -6.751 16.253 8.148 1.00 93.50 82 ASN A O 1
ATOM 655 N N . LYS A 1 83 ? -5.804 17.630 9.643 1.00 93.31 83 LYS A N 1
ATOM 656 C CA . LYS A 1 83 ? -5.748 16.644 10.738 1.00 93.31 83 LYS A CA 1
ATOM 657 C C . LYS A 1 83 ? -7.104 15.995 11.019 1.00 93.31 83 LYS A C 1
ATOM 659 O O . LYS A 1 83 ? -7.143 14.812 11.340 1.00 93.31 83 LYS A O 1
ATOM 664 N N . SER A 1 84 ? -8.196 16.751 10.901 1.00 93.81 84 SER A N 1
ATOM 665 C CA . SER A 1 84 ? -9.553 16.240 11.127 1.00 93.81 84 SER A CA 1
ATOM 666 C C . SER A 1 84 ? -9.952 15.204 10.077 1.00 93.81 84 SER A C 1
ATOM 668 O O . SER A 1 84 ? -10.515 14.172 10.430 1.00 93.81 84 SER A O 1
ATOM 670 N N . VAL A 1 85 ? -9.593 15.442 8.811 1.00 94.56 85 VAL A N 1
ATOM 671 C CA . VAL A 1 85 ? -9.846 14.518 7.696 1.00 94.56 85 VAL A CA 1
ATOM 672 C C . VAL A 1 85 ? -9.044 13.237 7.884 1.00 94.56 85 VAL A C 1
ATOM 674 O O . VAL A 1 85 ? -9.614 12.154 7.841 1.00 94.56 85 VAL A O 1
ATOM 677 N N . VAL A 1 86 ? -7.748 13.352 8.192 1.00 94.81 86 VAL A N 1
ATOM 678 C CA . VAL A 1 86 ? -6.884 12.186 8.451 1.00 94.81 86 VAL A CA 1
ATOM 679 C C . VAL A 1 86 ? -7.378 11.368 9.648 1.00 94.81 86 VAL A C 1
ATOM 681 O O . VAL A 1 86 ? -7.360 10.140 9.628 1.00 94.81 86 VAL A O 1
ATOM 684 N N . LEU A 1 87 ? -7.856 12.028 10.704 1.00 94.62 87 LEU A N 1
ATOM 685 C CA . LEU A 1 87 ? -8.437 11.327 11.846 1.00 94.62 87 LEU A CA 1
ATOM 686 C C . LEU A 1 87 ? -9.709 10.563 11.450 1.00 94.62 87 LEU A C 1
ATOM 688 O O . LEU A 1 87 ? -9.918 9.443 11.916 1.00 94.62 87 LEU A O 1
ATOM 692 N N . GLU A 1 88 ? -10.554 11.160 10.614 1.00 94.62 88 GLU A N 1
ATOM 693 C CA . GLU A 1 88 ? -11.782 10.527 10.142 1.00 94.62 88 GLU A CA 1
ATOM 694 C C . GLU A 1 88 ? -11.482 9.310 9.257 1.00 94.62 88 GLU A C 1
ATOM 696 O O . GLU A 1 88 ? -12.065 8.248 9.472 1.00 94.62 88 GLU A O 1
ATOM 701 N N . THR A 1 89 ? -10.497 9.393 8.354 1.00 94.88 89 THR A N 1
ATOM 702 C CA . THR A 1 89 ? -10.083 8.234 7.541 1.00 94.88 89 THR A CA 1
ATOM 703 C C . THR A 1 89 ? -9.541 7.090 8.402 1.00 94.88 89 THR A C 1
ATOM 705 O O . THR A 1 89 ? -9.844 5.921 8.146 1.00 94.88 89 THR A O 1
ATOM 708 N N . MET A 1 90 ? -8.792 7.396 9.469 1.00 94.56 90 MET A N 1
ATOM 709 C CA . MET A 1 90 ? -8.323 6.386 10.428 1.00 94.56 90 MET A CA 1
ATOM 710 C C . MET A 1 90 ? -9.485 5.721 11.184 1.00 94.56 90 MET A C 1
ATOM 712 O O . MET A 1 90 ? -9.492 4.501 11.347 1.00 94.56 90 MET A O 1
ATOM 716 N N . LYS A 1 91 ? -10.494 6.492 11.610 1.00 94.50 91 LYS A N 1
ATOM 717 C CA . LYS A 1 91 ? -11.699 5.952 12.267 1.00 94.50 91 LYS A CA 1
ATOM 718 C C . LYS A 1 91 ? -12.523 5.070 11.333 1.00 94.50 91 LYS A C 1
ATOM 720 O O . LYS A 1 91 ? -12.926 3.981 11.734 1.00 94.50 91 LYS A O 1
ATOM 725 N N . GLN A 1 92 ? -12.737 5.510 10.094 1.00 94.56 92 GLN A N 1
ATOM 726 C CA . GLN A 1 92 ? -13.438 4.720 9.078 1.00 94.56 92 GLN A CA 1
ATOM 727 C C . GLN A 1 92 ? -12.717 3.396 8.817 1.00 94.56 92 GLN A C 1
ATOM 729 O O . GLN A 1 92 ? -13.355 2.349 8.786 1.00 94.56 92 GLN A O 1
ATOM 734 N N . SER A 1 93 ? -11.384 3.419 8.735 1.00 94.00 93 SER A N 1
ATOM 735 C CA . SER A 1 93 ? -10.570 2.207 8.580 1.00 94.00 93 SER A CA 1
ATOM 736 C C . SER A 1 93 ? -10.767 1.228 9.743 1.00 94.00 93 SER A C 1
ATOM 738 O O . SER A 1 93 ? -10.934 0.030 9.527 1.00 94.00 93 SER A O 1
ATOM 740 N N . LYS A 1 94 ? -10.819 1.726 10.984 1.00 93.56 94 LYS A N 1
ATOM 741 C CA . LYS A 1 94 ? -11.089 0.889 12.161 1.00 93.56 94 LYS A CA 1
ATOM 742 C C . LYS A 1 94 ? -12.496 0.287 12.130 1.00 93.56 94 LYS A C 1
ATOM 744 O O . LYS A 1 94 ? -12.642 -0.907 12.364 1.00 93.56 94 LYS A O 1
ATOM 749 N N . LYS A 1 95 ? -13.506 1.078 11.757 1.00 93.75 95 LYS A N 1
ATOM 750 C CA . LYS A 1 95 ? -14.882 0.592 11.590 1.00 93.75 95 LYS A CA 1
ATOM 751 C C . LYS A 1 95 ? -14.961 -0.538 10.555 1.00 93.75 95 LYS A C 1
ATOM 753 O O . LYS A 1 95 ? -15.595 -1.555 10.805 1.00 93.75 95 LYS A O 1
ATOM 758 N N . ILE A 1 96 ? -14.254 -0.404 9.433 1.00 93.00 96 ILE A N 1
ATOM 759 C CA . ILE A 1 96 ? -14.170 -1.452 8.402 1.00 93.00 96 ILE A CA 1
ATOM 760 C C . ILE A 1 96 ? -13.489 -2.711 8.953 1.00 93.00 96 ILE A C 1
ATOM 762 O O . ILE A 1 96 ? -13.946 -3.821 8.698 1.00 93.00 96 ILE A O 1
ATOM 766 N N . CYS A 1 97 ? -12.423 -2.555 9.742 1.00 92.75 97 CYS A N 1
ATOM 767 C CA . CYS A 1 97 ? -11.750 -3.676 10.403 1.00 92.75 97 CYS A CA 1
ATOM 768 C C . CYS A 1 97 ? -12.721 -4.484 11.282 1.00 92.75 97 CYS A C 1
ATOM 770 O O . CYS A 1 97 ? -12.708 -5.716 11.253 1.00 92.75 97 CYS A O 1
ATOM 772 N N . GLU A 1 98 ? -13.589 -3.790 12.021 1.00 93.19 98 GLU A N 1
ATOM 773 C CA . GLU A 1 98 ? -14.627 -4.392 12.864 1.00 93.19 98 GLU A CA 1
ATOM 774 C C . GLU A 1 98 ? -15.722 -5.077 12.026 1.00 93.19 98 GLU A C 1
ATOM 776 O O . GLU A 1 98 ? -16.089 -6.218 12.312 1.00 93.19 98 GLU A O 1
ATOM 781 N N . GLU A 1 99 ? -16.193 -4.433 10.953 1.00 92.38 99 GLU A N 1
ATOM 782 C CA . GLU A 1 99 ? -17.205 -4.982 10.034 1.00 92.38 99 GLU A CA 1
ATOM 783 C C . GLU A 1 99 ? -16.730 -6.274 9.344 1.00 92.38 99 GLU A C 1
ATOM 785 O O . GLU A 1 99 ? -17.494 -7.234 9.216 1.00 92.38 99 GLU A O 1
ATOM 790 N N . VAL A 1 100 ? -15.452 -6.331 8.952 1.00 90.56 100 VAL A N 1
ATOM 791 C CA . VAL A 1 100 ? -14.828 -7.503 8.305 1.00 90.56 100 VAL A CA 1
ATOM 792 C C . VAL A 1 100 ? -14.318 -8.527 9.337 1.00 90.56 100 VAL A C 1
ATOM 794 O O . VAL A 1 100 ? -13.880 -9.616 8.968 1.00 90.56 100 VAL A O 1
ATOM 797 N N . LYS A 1 101 ? -14.423 -8.228 10.642 1.00 91.50 101 LYS A N 1
ATOM 798 C CA . LYS A 1 101 ? -13.959 -9.075 11.758 1.00 91.50 101 LYS A CA 1
ATOM 799 C C . LYS A 1 101 ? -12.469 -9.430 11.672 1.00 91.50 101 LYS A C 1
ATOM 801 O O . LYS A 1 101 ? -12.070 -10.552 11.986 1.00 91.50 101 LYS A O 1
ATOM 806 N N . GLN A 1 102 ? -11.644 -8.478 11.242 1.00 89.75 102 GLN A N 1
ATOM 807 C CA . GLN A 1 102 ? -10.188 -8.622 11.229 1.00 89.75 102 GLN A CA 1
ATOM 808 C C . GLN A 1 102 ? -9.574 -8.043 12.508 1.00 89.75 102 GLN A C 1
ATOM 810 O O . GLN A 1 102 ? -10.097 -7.098 13.094 1.00 89.75 102 GLN A O 1
ATOM 815 N N . SER A 1 103 ? -8.452 -8.615 12.953 1.00 92.12 103 SER A N 1
ATOM 816 C CA . SER A 1 103 ? -7.727 -8.146 14.144 1.00 92.12 103 SER A CA 1
ATOM 817 C C . SER A 1 103 ? -6.982 -6.833 13.905 1.00 92.12 103 SER A C 1
ATOM 819 O O . SER A 1 103 ? -6.772 -6.058 14.834 1.00 92.12 103 SER A O 1
ATOM 821 N N . SER A 1 104 ? -6.571 -6.590 12.665 1.00 93.81 104 SER A N 1
ATOM 822 C CA . SER A 1 104 ? -5.806 -5.419 12.259 1.00 93.81 104 SER A CA 1
ATOM 823 C C . SER A 1 104 ? -6.117 -5.047 10.820 1.00 93.81 104 SER A C 1
ATOM 825 O O . SER A 1 104 ? -6.411 -5.927 10.010 1.00 93.81 104 SER A O 1
ATOM 827 N N . ILE A 1 105 ? -5.963 -3.767 10.491 1.00 94.38 105 ILE A N 1
ATOM 828 C CA . ILE A 1 105 ? -6.144 -3.255 9.133 1.00 94.38 105 ILE A CA 1
ATOM 829 C C . ILE A 1 105 ? -4.889 -2.537 8.651 1.00 94.38 105 ILE A C 1
ATOM 831 O O . ILE A 1 105 ? -4.219 -1.833 9.408 1.00 94.38 105 ILE A O 1
ATOM 835 N N . GLN A 1 106 ? -4.586 -2.712 7.370 1.00 93.56 106 GLN A N 1
ATOM 836 C CA . GLN A 1 106 ? -3.499 -2.023 6.696 1.00 93.56 106 GLN A CA 1
ATOM 837 C C . GLN A 1 106 ? -4.060 -0.861 5.877 1.00 93.56 106 GLN A C 1
ATOM 839 O O . GLN A 1 106 ? -4.951 -1.049 5.051 1.00 93.56 106 GLN A O 1
ATOM 844 N N . VAL A 1 107 ? -3.516 0.336 6.078 1.00 93.12 107 VAL A N 1
ATOM 845 C CA . VAL A 1 107 ? -3.885 1.533 5.318 1.00 93.12 107 VAL A CA 1
ATOM 846 C C . VAL A 1 107 ? -2.669 2.087 4.603 1.00 93.12 107 VAL A C 1
ATOM 848 O O . VAL A 1 107 ? -1.559 2.078 5.133 1.00 93.12 107 VAL A O 1
ATOM 851 N N . THR A 1 108 ? -2.876 2.574 3.386 1.00 92.75 108 THR A N 1
ATOM 852 C CA . THR A 1 108 ? -1.811 3.167 2.580 1.00 92.75 108 THR A CA 1
ATOM 853 C C . THR A 1 108 ? -2.089 4.649 2.405 1.00 92.75 108 THR A C 1
ATOM 855 O O . THR A 1 108 ? -3.160 5.021 1.932 1.00 92.75 108 THR A O 1
ATOM 858 N N . TYR A 1 109 ? -1.127 5.485 2.782 1.00 91.88 109 TYR A N 1
ATOM 859 C CA . TYR A 1 109 ? -1.229 6.935 2.679 1.00 91.88 109 TYR A CA 1
ATOM 860 C C . TYR A 1 109 ? -0.068 7.522 1.876 1.00 91.88 109 TYR A C 1
ATOM 862 O O . TYR A 1 109 ? 1.049 6.992 1.851 1.00 91.88 109 TYR A O 1
ATOM 870 N N . ASP A 1 110 ? -0.330 8.676 1.272 1.00 89.94 110 ASP A N 1
ATOM 871 C CA . ASP A 1 110 ? 0.706 9.528 0.700 1.00 89.94 110 ASP A CA 1
ATOM 872 C C . ASP A 1 110 ? 1.590 10.116 1.801 1.00 89.94 110 ASP A C 1
ATOM 874 O O . ASP A 1 110 ? 1.154 10.273 2.942 1.00 89.94 110 ASP A O 1
ATOM 878 N N . LEU A 1 111 ? 2.830 10.497 1.480 1.00 87.50 111 LEU A N 1
ATOM 879 C CA . LEU A 1 111 ? 3.824 10.891 2.491 1.00 87.50 111 LEU A CA 1
ATOM 880 C C . LEU A 1 111 ? 3.339 12.020 3.422 1.00 87.50 111 LEU A C 1
ATOM 882 O O . LEU A 1 111 ? 3.561 11.971 4.633 1.00 87.50 111 LEU A O 1
ATOM 886 N N . ALA A 1 112 ? 2.665 13.031 2.867 1.00 8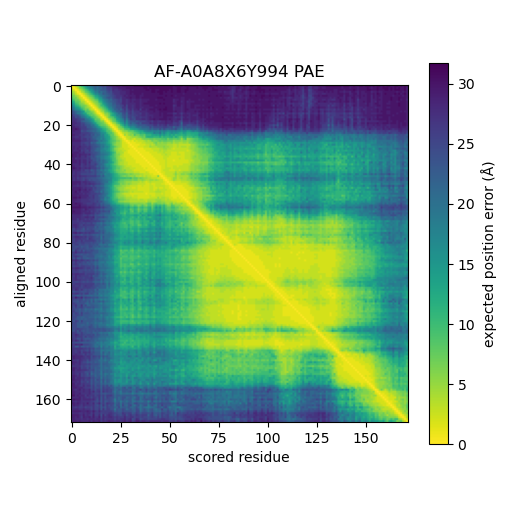8.62 112 ALA A N 1
ATOM 887 C CA . ALA A 1 112 ? 2.148 14.159 3.643 1.00 88.62 112 ALA A CA 1
ATOM 888 C C . ALA A 1 112 ? 1.042 13.733 4.625 1.00 88.62 112 ALA A C 1
ATOM 890 O O . ALA A 1 112 ? 1.003 14.217 5.755 1.00 88.62 112 ALA A O 1
ATOM 891 N N . ILE A 1 113 ? 0.189 12.796 4.210 1.00 92.56 113 ILE A N 1
ATOM 892 C CA . ILE A 1 113 ? -0.927 12.270 5.001 1.00 92.56 113 ILE A CA 1
ATOM 893 C C . ILE A 1 113 ? -0.403 11.279 6.045 1.00 92.56 113 ILE A C 1
ATOM 895 O O . ILE A 1 113 ? -0.737 11.388 7.222 1.00 92.56 113 ILE A O 1
ATOM 899 N N . ALA A 1 114 ? 0.495 10.376 5.642 1.00 92.56 114 ALA A N 1
ATOM 900 C CA . ALA A 1 114 ? 1.135 9.389 6.505 1.00 92.56 114 ALA A CA 1
ATOM 901 C C . ALA A 1 114 ? 1.856 10.054 7.682 1.00 92.56 114 ALA A C 1
ATOM 903 O O . ALA A 1 114 ? 1.724 9.607 8.818 1.00 92.56 114 ALA A O 1
ATOM 904 N N . LYS A 1 115 ? 2.561 11.168 7.437 1.00 92.31 115 LYS A N 1
ATOM 905 C CA . LYS A 1 115 ? 3.207 11.953 8.498 1.00 92.31 115 LYS A CA 1
ATOM 906 C C . LYS A 1 115 ? 2.203 12.413 9.558 1.00 92.31 115 LYS A C 1
ATOM 908 O O . LYS A 1 115 ? 2.485 12.303 10.748 1.00 92.31 115 LYS A O 1
ATOM 913 N N . VAL A 1 116 ? 1.054 12.939 9.136 1.00 94.19 116 VAL A N 1
ATOM 914 C CA . VAL A 1 116 ? 0.003 13.405 10.052 1.00 94.19 116 VAL A CA 1
ATOM 915 C C . VAL A 1 116 ? -0.653 12.224 10.771 1.00 94.19 116 VAL A C 1
ATOM 917 O O . VAL A 1 116 ? -0.834 12.280 11.985 1.00 94.19 116 VAL A O 1
ATOM 920 N N . ALA A 1 117 ? -0.945 11.137 10.057 1.00 94.25 117 ALA A N 1
ATOM 921 C CA . ALA A 1 117 ? -1.549 9.931 10.616 1.00 94.25 117 ALA A CA 1
ATOM 922 C C . ALA A 1 117 ? -0.657 9.282 11.690 1.00 94.25 117 ALA A C 1
ATOM 924 O O . ALA A 1 117 ? -1.138 8.968 12.775 1.00 94.25 117 ALA A O 1
ATOM 925 N N . LEU A 1 118 ? 0.653 9.174 11.442 1.00 93.69 118 LEU A N 1
ATOM 926 C CA . LEU A 1 118 ? 1.628 8.660 12.413 1.00 93.69 118 LEU A CA 1
ATOM 927 C C . LEU A 1 118 ? 1.736 9.554 13.656 1.00 93.69 118 LEU A C 1
ATOM 929 O O . LEU A 1 118 ? 1.836 9.051 14.771 1.00 93.69 118 LEU A O 1
ATOM 933 N N . GLN A 1 119 ? 1.673 10.881 13.492 1.00 94.19 119 GLN A N 1
ATOM 934 C CA . GLN A 1 119 ? 1.624 11.806 14.633 1.00 94.19 119 GLN A CA 1
ATOM 935 C C . GLN A 1 119 ? 0.364 11.597 15.480 1.00 94.19 119 GLN A C 1
ATOM 937 O O . GLN A 1 119 ? 0.440 11.598 16.710 1.00 94.19 119 GLN A O 1
ATOM 942 N N . ILE A 1 120 ? -0.792 11.413 14.834 1.00 93.81 120 ILE A N 1
ATOM 943 C CA . ILE A 1 120 ? -2.060 11.122 15.513 1.00 93.81 120 ILE A CA 1
ATOM 944 C C . ILE A 1 120 ? -1.974 9.781 16.246 1.00 93.81 120 ILE A C 1
ATOM 946 O O . ILE A 1 120 ? -2.330 9.729 17.421 1.00 93.81 120 ILE A O 1
ATOM 950 N N . GLN A 1 121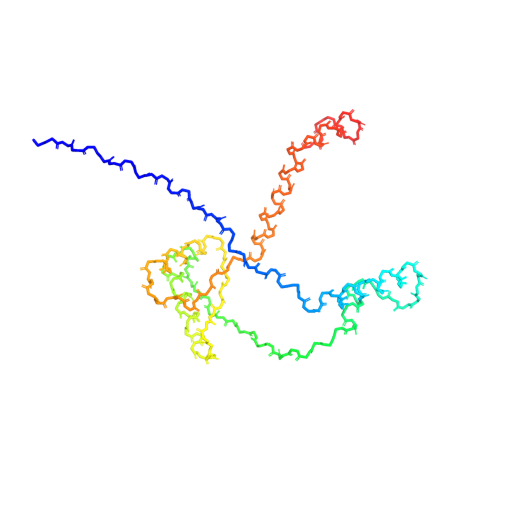 ? -1.462 8.735 15.591 1.00 94.19 121 GLN A N 1
ATOM 951 C CA . GLN A 1 121 ? -1.282 7.406 16.177 1.00 94.19 121 GLN A CA 1
ATOM 952 C C . GLN A 1 121 ? -0.389 7.465 17.421 1.00 94.19 121 GLN A C 1
ATOM 954 O O . GLN A 1 121 ? -0.797 6.985 18.470 1.00 94.19 121 GLN A O 1
ATOM 959 N N . ALA A 1 122 ? 0.758 8.148 17.343 1.00 92.38 122 ALA A N 1
ATOM 960 C CA . ALA A 1 122 ? 1.674 8.306 18.473 1.00 92.38 122 ALA A CA 1
ATOM 961 C C . ALA A 1 122 ? 1.090 9.135 19.633 1.00 92.38 122 ALA A C 1
ATOM 963 O O . ALA A 1 122 ? 1.477 8.951 20.781 1.00 92.38 122 ALA A O 1
ATOM 964 N N . THR A 1 123 ? 0.173 10.067 19.347 1.00 93.38 123 THR A N 1
ATOM 965 C CA . THR A 1 123 ? -0.469 10.897 20.384 1.00 93.38 123 THR A CA 1
ATOM 966 C C . THR A 1 123 ? -1.643 10.175 21.051 1.00 93.38 123 THR A C 1
ATOM 968 O O . THR A 1 123 ? -1.958 10.457 22.203 1.00 93.38 123 THR A O 1
ATOM 971 N N . LYS A 1 124 ? -2.317 9.273 20.327 1.00 89.12 124 LYS A N 1
ATOM 972 C CA . LYS A 1 124 ? -3.548 8.593 20.760 1.00 89.12 124 LYS A CA 1
ATOM 973 C C . LYS A 1 124 ? -3.356 7.099 21.033 1.00 89.12 124 LYS A C 1
ATOM 975 O O . LYS A 1 124 ? -4.320 6.346 20.967 1.00 89.12 124 LYS A O 1
ATOM 980 N N . THR A 1 125 ? -2.141 6.651 21.329 1.00 85.75 125 THR A N 1
ATOM 981 C CA . THR A 1 125 ? -1.899 5.275 21.784 1.00 85.75 125 THR A CA 1
ATOM 982 C C . THR A 1 125 ? -2.731 4.999 23.047 1.00 85.75 125 THR A C 1
ATOM 984 O O . THR A 1 125 ? -2.654 5.805 23.981 1.00 85.75 125 THR A O 1
ATOM 987 N N . PRO A 1 126 ? -3.531 3.912 23.113 1.00 87.44 126 PRO A N 1
ATOM 988 C CA . PRO A 1 126 ? -3.538 2.726 22.236 1.00 87.44 126 PRO A CA 1
ATOM 989 C C . PRO A 1 126 ? -4.673 2.653 21.185 1.00 87.44 126 PRO A C 1
ATOM 991 O O . PRO A 1 126 ? -4.905 1.597 20.597 1.00 87.44 126 PRO A O 1
ATOM 994 N N . ASP A 1 127 ? -5.413 3.737 20.920 1.00 88.12 127 ASP A N 1
ATOM 995 C CA . ASP A 1 127 ? -6.651 3.704 20.113 1.00 88.12 127 ASP A CA 1
ATOM 996 C C . ASP A 1 127 ? -6.472 3.156 18.685 1.00 88.12 127 ASP A C 1
ATOM 998 O O . ASP A 1 127 ? -7.426 2.616 18.110 1.00 88.12 127 ASP A O 1
ATOM 1002 N N . PHE A 1 128 ? -5.275 3.314 18.113 1.00 90.25 128 PHE A N 1
ATOM 1003 C CA . PHE A 1 128 ? -4.944 2.989 16.721 1.00 90.25 128 PHE A CA 1
ATOM 1004 C C . PHE A 1 128 ? -3.799 1.973 16.586 1.00 90.25 128 PHE A C 1
ATOM 1006 O O . PHE A 1 128 ? -3.173 1.905 15.530 1.00 90.25 128 PHE A O 1
ATOM 1013 N N . ASP A 1 129 ? -3.505 1.177 17.614 1.00 89.19 129 ASP A N 1
ATOM 1014 C CA . ASP A 1 129 ? -2.393 0.209 17.567 1.00 89.19 129 ASP A CA 1
ATOM 1015 C C . ASP A 1 129 ? -2.657 -0.958 16.597 1.00 89.19 129 ASP A C 1
ATOM 1017 O O . ASP A 1 129 ? -1.730 -1.576 16.083 1.00 89.19 129 ASP A O 1
ATOM 1021 N N . ASN A 1 130 ? -3.927 -1.227 16.282 1.00 91.00 130 ASN A N 1
ATOM 1022 C CA . ASN A 1 130 ? -4.348 -2.237 15.310 1.00 91.00 130 ASN A CA 1
ATOM 1023 C C . ASN A 1 130 ? -4.379 -1.732 13.851 1.00 91.00 130 ASN A C 1
ATOM 1025 O O . ASN A 1 130 ? -4.818 -2.459 12.955 1.00 91.00 130 ASN A O 1
ATOM 1029 N N . LEU A 1 131 ? -3.953 -0.490 13.604 1.00 94.06 131 LEU A N 1
ATOM 1030 C CA . LEU A 1 131 ? -3.948 0.143 12.288 1.00 94.06 131 LEU A CA 1
ATOM 1031 C C . LEU A 1 131 ? -2.504 0.336 11.806 1.00 94.06 131 LEU A C 1
ATOM 1033 O O . LEU A 1 131 ? -1.749 1.150 12.338 1.00 94.06 131 LEU A O 1
ATOM 1037 N N . PHE A 1 132 ? -2.124 -0.395 10.760 1.00 94.25 132 PHE A N 1
ATOM 1038 C CA . PHE A 1 132 ? -0.782 -0.341 10.182 1.00 94.25 132 PHE A CA 1
ATOM 1039 C C . PHE A 1 132 ? -0.729 0.646 9.020 1.00 94.25 132 PHE A C 1
ATOM 1041 O O . PHE A 1 132 ? -1.414 0.475 8.011 1.00 94.25 132 PHE A O 1
ATOM 1048 N N . ILE A 1 133 ? 0.103 1.680 9.154 1.00 93.50 133 ILE A N 1
ATOM 1049 C CA . ILE A 1 133 ? 0.263 2.731 8.146 1.00 93.50 133 ILE A CA 1
ATOM 1050 C C . ILE A 1 133 ? 1.422 2.385 7.210 1.00 93.50 133 ILE A C 1
ATOM 1052 O O . ILE A 1 133 ? 2.573 2.304 7.633 1.00 93.50 133 ILE A O 1
ATOM 1056 N N . HIS A 1 134 ? 1.123 2.256 5.919 1.00 90.44 134 HIS A N 1
ATOM 1057 C CA . HIS A 1 134 ? 2.101 2.076 4.852 1.00 90.44 134 HIS A CA 1
ATOM 1058 C C . HIS A 1 134 ? 2.183 3.316 3.968 1.00 90.44 134 HIS A C 1
ATOM 1060 O O . HIS A 1 134 ? 1.198 4.017 3.736 1.00 90.44 134 HIS A O 1
ATOM 1066 N N . LEU A 1 135 ? 3.377 3.569 3.440 1.00 87.62 135 LEU A N 1
ATOM 1067 C CA . LEU A 1 135 ? 3.565 4.557 2.387 1.00 87.62 135 LEU A CA 1
ATOM 1068 C C . LEU A 1 135 ? 3.140 3.963 1.046 1.00 87.62 135 LEU A C 1
ATOM 1070 O O . LEU A 1 135 ? 3.452 2.810 0.746 1.00 87.62 135 LEU A O 1
ATOM 1074 N N . GLY A 1 136 ? 2.466 4.769 0.225 1.00 79.50 136 GLY A N 1
ATOM 1075 C CA . GLY A 1 136 ? 2.115 4.391 -1.143 1.00 79.50 136 GLY A CA 1
ATOM 1076 C C . GLY A 1 136 ? 3.318 3.880 -1.936 1.00 79.50 136 GLY A C 1
ATOM 1077 O O . GLY A 1 136 ? 4.351 4.550 -2.010 1.00 79.50 136 GLY A O 1
ATOM 1078 N N . ALA A 1 137 ? 3.168 2.716 -2.581 1.00 79.69 137 ALA A N 1
ATOM 1079 C CA . ALA A 1 137 ? 4.209 2.101 -3.412 1.00 79.69 137 ALA A CA 1
ATOM 1080 C C . ALA A 1 137 ? 4.724 3.053 -4.507 1.00 79.69 137 ALA A C 1
ATOM 1082 O O . ALA A 1 137 ? 5.912 3.057 -4.830 1.00 79.69 137 ALA A O 1
ATOM 1083 N N . PHE A 1 138 ? 3.848 3.921 -5.019 1.00 78.69 138 PHE A N 1
ATOM 1084 C CA . PHE A 1 138 ? 4.204 4.962 -5.977 1.00 78.69 138 PHE A CA 1
ATOM 1085 C C . PHE A 1 138 ? 5.250 5.941 -5.426 1.00 78.69 138 PHE A C 1
ATOM 1087 O O . PHE A 1 138 ? 6.245 6.221 -6.090 1.00 78.69 138 PHE A O 1
ATOM 1094 N N . HIS A 1 139 ? 5.091 6.420 -4.190 1.00 73.62 139 HIS A N 1
ATOM 1095 C CA . HIS A 1 139 ? 6.057 7.340 -3.587 1.00 73.62 139 HIS A CA 1
ATOM 1096 C C . HIS A 1 139 ? 7.405 6.679 -3.308 1.00 73.62 139 HIS A C 1
ATOM 1098 O O . HIS A 1 139 ? 8.438 7.324 -3.482 1.00 73.62 139 HIS A O 1
ATOM 1104 N N . ILE A 1 140 ? 7.405 5.400 -2.924 1.00 77.69 140 ILE A N 1
ATOM 1105 C CA . ILE A 1 140 ? 8.636 4.621 -2.738 1.00 77.69 140 ILE A CA 1
ATOM 1106 C C . ILE A 1 140 ? 9.379 4.501 -4.076 1.00 77.69 140 ILE A C 1
ATOM 1108 O O . ILE A 1 140 ? 10.573 4.795 -4.152 1.00 77.69 140 ILE A O 1
ATOM 1112 N N . MET A 1 141 ? 8.663 4.158 -5.149 1.00 85.06 141 MET A N 1
ATOM 1113 C CA . MET A 1 141 ? 9.228 4.057 -6.494 1.00 85.06 14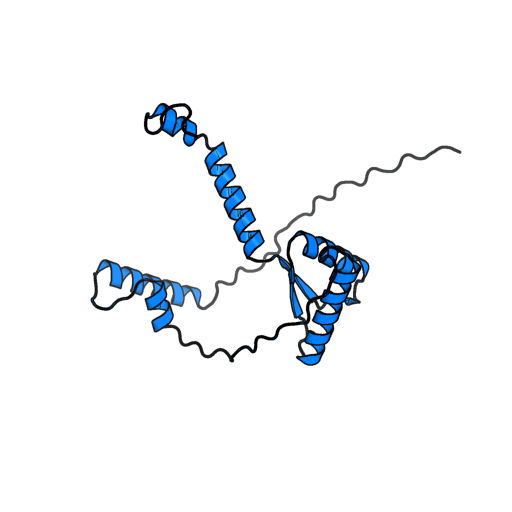1 MET A CA 1
ATOM 1114 C C . MET A 1 141 ? 9.757 5.408 -7.004 1.00 85.06 141 MET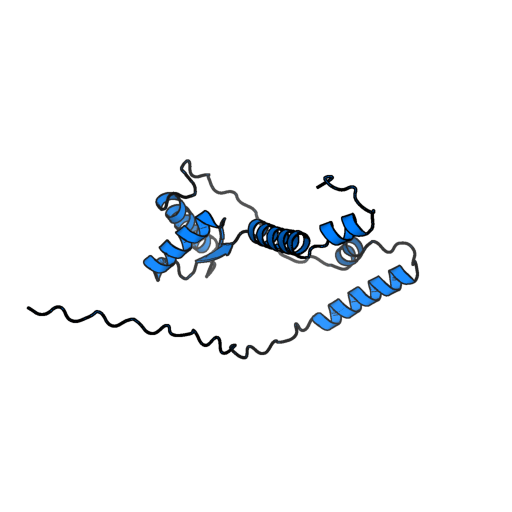 A C 1
ATOM 1116 O O . MET A 1 141 ? 10.874 5.477 -7.513 1.00 85.06 141 MET A O 1
ATOM 1120 N N . MET A 1 142 ? 9.011 6.502 -6.818 1.00 83.88 142 MET A N 1
ATOM 1121 C CA . MET A 1 142 ? 9.475 7.843 -7.192 1.00 83.88 142 MET A CA 1
ATOM 1122 C C . MET A 1 142 ? 10.715 8.277 -6.403 1.00 83.88 142 MET A C 1
ATOM 1124 O O . MET A 1 142 ? 11.631 8.865 -6.978 1.00 83.88 142 MET A O 1
ATOM 1128 N N . ALA A 1 143 ? 10.767 7.991 -5.098 1.00 82.56 143 ALA A N 1
ATOM 1129 C CA . ALA A 1 143 ? 11.934 8.289 -4.273 1.00 82.56 143 ALA A CA 1
ATOM 1130 C C . ALA A 1 143 ? 13.170 7.513 -4.755 1.00 82.56 143 ALA A C 1
ATOM 1132 O O . ALA A 1 143 ? 14.254 8.092 -4.858 1.00 82.56 143 ALA A O 1
ATOM 1133 N N . TYR A 1 144 ? 12.992 6.241 -5.124 1.00 87.38 144 TYR A N 1
ATOM 1134 C CA . TYR A 1 144 ? 14.044 5.421 -5.718 1.00 87.38 144 TYR A CA 1
ATOM 1135 C C . TYR A 1 144 ? 14.530 5.988 -7.059 1.00 87.38 144 TYR A C 1
ATOM 1137 O O . TYR A 1 144 ? 15.724 6.238 -7.216 1.00 87.38 144 TYR A O 1
ATOM 1145 N N . PHE A 1 145 ? 13.628 6.284 -8.003 1.00 88.81 145 PHE A N 1
ATOM 1146 C CA . PHE A 1 145 ? 14.019 6.861 -9.295 1.00 88.81 145 PHE A CA 1
ATOM 1147 C C . PHE A 1 145 ? 14.693 8.223 -9.155 1.00 88.81 145 PHE A C 1
ATOM 1149 O O . PHE A 1 145 ? 15.649 8.509 -9.873 1.00 88.81 145 PHE A O 1
ATOM 1156 N N . LYS A 1 146 ? 14.262 9.043 -8.194 1.00 87.31 146 LYS A N 1
ATOM 1157 C CA . LYS A 1 146 ? 14.934 10.304 -7.876 1.00 87.31 146 LYS A CA 1
ATOM 1158 C C . LYS A 1 146 ? 16.364 10.076 -7.383 1.00 87.31 146 LYS A C 1
ATOM 1160 O O . LYS A 1 146 ? 17.264 10.804 -7.795 1.00 87.31 146 LYS A O 1
ATOM 1165 N N . ALA A 1 147 ? 16.582 9.083 -6.521 1.00 88.44 147 ALA A N 1
ATOM 1166 C CA . ALA A 1 147 ? 17.916 8.734 -6.040 1.00 88.44 147 ALA A CA 1
ATOM 1167 C C . ALA A 1 147 ? 18.812 8.226 -7.180 1.00 88.44 147 ALA A C 1
ATOM 1169 O O . ALA A 1 147 ? 19.930 8.712 -7.332 1.00 88.44 147 ALA A O 1
ATOM 1170 N N . VAL A 1 148 ? 18.303 7.325 -8.027 1.00 89.56 148 VAL A N 1
ATOM 1171 C CA . VAL A 1 148 ? 19.025 6.823 -9.209 1.00 89.56 148 VAL A CA 1
ATOM 1172 C C . VAL A 1 148 ? 19.363 7.960 -10.172 1.00 89.56 148 VAL A C 1
ATOM 1174 O O . VAL A 1 148 ? 20.512 8.092 -10.585 1.00 89.56 148 VAL A O 1
ATOM 1177 N N . GLY A 1 149 ? 18.394 8.823 -10.486 1.00 86.06 149 GLY A N 1
ATOM 1178 C CA . GLY A 1 149 ? 18.610 9.987 -11.344 1.00 86.06 149 GLY A CA 1
ATOM 1179 C C . GLY A 1 149 ? 19.684 10.920 -10.788 1.00 86.06 149 GLY A C 1
ATOM 1180 O O . GLY A 1 149 ? 20.561 11.354 -11.529 1.00 86.06 149 GLY A O 1
ATOM 1181 N N . LYS A 1 150 ? 19.679 11.158 -9.470 1.00 87.50 150 LYS A N 1
ATOM 1182 C CA . LYS A 1 150 ? 20.718 11.949 -8.806 1.00 87.50 150 LYS A CA 1
ATOM 1183 C C . LYS A 1 150 ? 22.102 11.309 -8.931 1.00 87.50 150 LYS A C 1
ATOM 1185 O O . LYS A 1 150 ? 23.039 12.002 -9.299 1.00 87.50 150 LYS A O 1
ATOM 1190 N N . VAL A 1 151 ? 22.226 10.002 -8.697 1.00 86.06 151 VAL A N 1
ATOM 1191 C CA . VAL A 1 151 ? 23.501 9.285 -8.871 1.00 86.06 151 VAL A CA 1
ATOM 1192 C C . VAL A 1 151 ? 24.004 9.402 -10.311 1.00 86.06 151 VAL A C 1
ATOM 1194 O O . VAL A 1 151 ? 25.171 9.700 -10.523 1.00 86.06 151 VAL A O 1
ATOM 1197 N N . ILE A 1 152 ? 23.133 9.238 -11.310 1.00 83.25 152 ILE A N 1
ATOM 1198 C CA . ILE A 1 152 ? 23.516 9.358 -12.727 1.00 83.25 152 ILE A CA 1
ATOM 1199 C C . ILE A 1 152 ? 24.055 10.761 -13.049 1.00 83.25 152 ILE A C 1
ATOM 1201 O O . ILE A 1 152 ? 25.050 10.878 -13.765 1.00 83.25 152 ILE A O 1
ATOM 1205 N N . ILE A 1 153 ? 23.416 11.808 -12.516 1.00 79.00 153 ILE A N 1
ATOM 1206 C CA . ILE A 1 153 ? 23.848 13.202 -12.692 1.00 79.00 153 ILE A CA 1
ATOM 1207 C C . ILE A 1 153 ? 25.184 13.447 -11.974 1.00 79.00 153 ILE A C 1
ATOM 1209 O O . ILE A 1 153 ? 26.119 13.980 -12.571 1.00 79.00 153 ILE A O 1
ATOM 1213 N N . ASP A 1 154 ? 25.292 13.015 -10.717 1.00 81.31 154 ASP A N 1
ATOM 1214 C CA . ASP A 1 154 ? 26.439 13.298 -9.849 1.00 81.31 154 ASP A CA 1
ATOM 1215 C C . ASP A 1 154 ? 27.683 12.465 -10.220 1.00 81.31 154 ASP A C 1
ATOM 1217 O O . ASP A 1 154 ? 28.811 12.902 -9.994 1.00 81.31 154 ASP A O 1
ATOM 1221 N N . CYS A 1 155 ? 27.523 11.297 -10.857 1.00 81.19 155 CYS A N 1
ATOM 1222 C CA . CYS A 1 155 ? 28.630 10.441 -11.305 1.00 81.19 155 CYS A CA 1
ATOM 1223 C C . CYS A 1 155 ? 29.437 11.008 -12.486 1.00 81.19 155 CYS A C 1
ATOM 1225 O O . CYS A 1 155 ? 30.263 10.290 -13.051 1.00 81.19 155 CYS A O 1
ATOM 1227 N N . CYS A 1 156 ? 29.235 12.273 -12.880 1.00 70.19 156 CYS A N 1
ATOM 1228 C CA . CYS A 1 156 ? 30.036 12.938 -13.914 1.00 70.19 156 CYS A CA 1
ATOM 1229 C C . CYS A 1 156 ? 29.948 12.236 -15.292 1.00 70.19 156 CYS A C 1
ATOM 1231 O O . CYS A 1 156 ? 30.730 12.515 -16.201 1.00 70.19 156 CYS A O 1
ATOM 1233 N N . LEU A 1 157 ? 28.980 11.327 -15.476 1.00 72.19 157 LEU A N 1
ATOM 1234 C CA . LEU A 1 157 ? 28.829 10.520 -16.689 1.00 72.19 157 LEU A CA 1
ATOM 1235 C C . LEU A 1 157 ? 28.567 11.414 -17.906 1.00 72.19 157 LEU A C 1
ATOM 1237 O O . LEU A 1 157 ? 29.043 11.147 -19.008 1.00 72.19 157 LEU A O 1
ATOM 1241 N N . THR A 1 158 ? 27.848 12.512 -17.686 1.00 71.81 158 THR A N 1
ATOM 1242 C CA . THR A 1 158 ? 27.611 13.556 -18.680 1.00 71.81 158 THR A CA 1
ATOM 1243 C C . THR A 1 158 ? 28.916 14.224 -19.118 1.00 71.81 158 THR A C 1
ATOM 1245 O O . THR A 1 158 ? 29.130 14.385 -20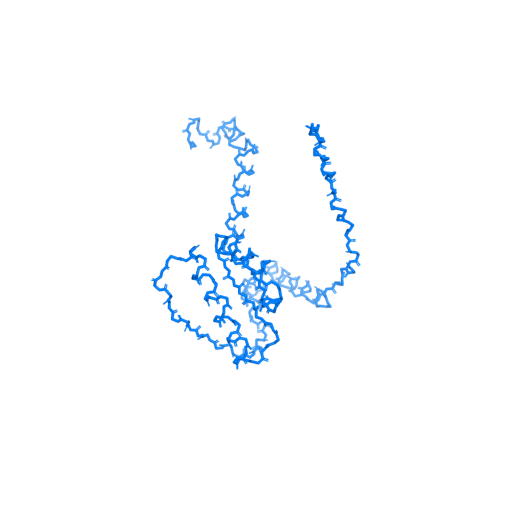.314 1.00 71.81 158 THR A O 1
ATOM 1248 N N . ASN A 1 159 ? 29.837 14.520 -18.193 1.00 73.00 159 ASN A N 1
ATOM 1249 C CA . ASN A 1 159 ? 31.142 15.094 -18.536 1.00 73.00 159 ASN A CA 1
ATOM 1250 C C . ASN A 1 159 ? 32.012 14.098 -19.305 1.00 73.00 159 ASN A C 1
ATOM 1252 O O . ASN A 1 159 ? 32.649 14.487 -20.274 1.00 73.00 159 ASN A O 1
ATOM 1256 N N . ILE A 1 160 ? 31.995 12.810 -18.947 1.00 78.69 160 ILE A N 1
ATOM 1257 C CA . ILE A 1 160 ? 32.699 11.773 -19.718 1.00 78.69 160 ILE A CA 1
ATOM 1258 C C . ILE A 1 160 ? 32.134 11.677 -21.144 1.00 78.69 160 ILE A C 1
ATOM 1260 O O . ILE A 1 160 ? 32.908 11.567 -22.088 1.00 78.69 160 ILE A O 1
ATOM 1264 N N . ARG A 1 161 ? 30.807 11.768 -21.322 1.00 67.81 161 ARG A N 1
ATOM 1265 C CA . ARG A 1 161 ? 30.152 11.750 -22.647 1.00 67.81 161 ARG A CA 1
ATOM 1266 C C . ARG A 1 161 ? 30.454 12.984 -23.496 1.00 67.81 161 ARG A C 1
ATOM 1268 O O . ARG A 1 161 ? 30.545 12.868 -24.715 1.00 67.81 161 ARG A O 1
ATOM 1275 N N . VAL A 1 162 ? 30.603 14.147 -22.863 1.00 76.38 162 VAL A N 1
ATOM 1276 C CA . VAL A 1 162 ? 31.051 15.377 -23.531 1.00 76.38 162 VAL A CA 1
ATOM 1277 C C . VAL A 1 162 ? 32.531 15.268 -23.909 1.00 76.38 162 VAL A C 1
ATOM 1279 O O . VAL A 1 162 ? 32.893 15.555 -25.044 1.00 76.38 162 VAL A O 1
ATOM 1282 N N . LEU A 1 163 ? 33.382 14.774 -23.003 1.00 75.56 163 LEU A N 1
ATOM 1283 C CA . LEU A 1 163 ? 34.813 14.568 -23.262 1.00 75.56 163 LEU A CA 1
ATOM 1284 C C . LEU A 1 163 ? 35.076 13.495 -24.329 1.00 75.56 163 LEU A C 1
ATOM 1286 O O . LEU A 1 163 ? 36.074 13.576 -25.038 1.00 75.56 163 LEU A O 1
ATOM 1290 N N . SER A 1 164 ? 34.189 12.507 -24.474 1.00 85.50 164 SER A N 1
ATOM 1291 C CA . SER A 1 164 ? 34.278 11.477 -25.513 1.00 85.50 164 SER A CA 1
ATOM 1292 C C . SER A 1 164 ? 33.650 11.878 -26.855 1.00 85.50 164 SER A C 1
ATOM 1294 O O . SER A 1 164 ? 33.542 11.027 -27.737 1.00 85.50 164 SER A O 1
ATOM 1296 N N . ASN A 1 165 ? 33.239 13.145 -27.030 1.00 77.12 165 ASN A N 1
ATOM 1297 C CA . ASN A 1 165 ? 32.529 13.660 -28.213 1.00 77.12 165 ASN A CA 1
ATOM 1298 C C . ASN A 1 165 ? 31.225 12.910 -28.554 1.00 77.12 165 ASN A C 1
ATOM 1300 O O . ASN A 1 165 ? 30.724 12.998 -29.673 1.00 77.12 165 ASN A O 1
ATOM 1304 N N . LEU A 1 166 ? 30.656 12.173 -27.597 1.00 81.44 166 LEU A N 1
ATOM 1305 C CA . LEU A 1 166 ? 29.399 11.442 -27.772 1.00 81.44 166 LEU A CA 1
ATOM 1306 C C . LEU A 1 166 ? 28.191 12.382 -27.604 1.00 81.44 166 LEU A C 1
ATOM 1308 O O . LEU A 1 166 ? 27.125 12.136 -28.161 1.00 81.44 166 LEU A O 1
ATOM 1312 N N . LEU A 1 167 ? 28.372 13.483 -26.865 1.00 75.69 167 LEU A N 1
ATOM 1313 C CA . LEU A 1 167 ? 27.429 14.595 -26.743 1.00 75.69 167 LEU A CA 1
ATOM 1314 C C . LEU A 1 167 ? 28.147 15.925 -27.003 1.00 75.69 167 LEU A C 1
ATOM 1316 O O . LEU A 1 167 ? 29.254 16.138 -26.512 1.00 75.69 167 LEU A O 1
ATOM 1320 N N . ALA A 1 168 ? 27.509 16.835 -27.743 1.00 75.88 168 ALA A N 1
ATOM 1321 C CA . ALA A 1 168 ? 28.045 18.174 -27.966 1.00 75.88 168 ALA A CA 1
ATOM 1322 C C . ALA A 1 168 ? 27.936 19.032 -26.693 1.00 75.88 168 ALA A C 1
ATOM 1324 O O . ALA A 1 168 ? 26.951 18.956 -25.950 1.00 75.88 168 ALA A O 1
ATOM 1325 N N . TYR A 1 169 ? 28.944 19.872 -26.453 1.00 64.19 169 TYR A N 1
ATOM 1326 C CA . TYR A 1 169 ? 28.988 20.770 -25.300 1.00 64.19 169 TYR A CA 1
ATOM 1327 C C . TYR A 1 169 ? 27.752 21.687 -25.285 1.00 64.19 169 TYR A C 1
ATOM 1329 O O . TYR A 1 169 ? 27.483 22.377 -26.266 1.00 64.19 169 TYR A O 1
ATOM 1337 N N . GLY A 1 170 ? 26.988 21.675 -24.189 1.00 65.94 170 GLY A N 1
ATOM 1338 C CA . GLY A 1 170 ? 25.749 22.457 -24.050 1.00 65.94 170 GLY A CA 1
ATOM 1339 C C . GLY A 1 170 ? 24.457 21.757 -24.495 1.00 65.94 170 GLY A C 1
ATOM 1340 O O . GLY A 1 170 ? 23.419 22.403 -24.536 1.00 65.94 170 GLY A O 1
ATOM 1341 N N . SER A 1 171 ? 24.491 20.456 -24.806 1.00 65.44 171 SER A N 1
ATOM 1342 C CA . SER A 1 171 ? 23.296 19.678 -25.197 1.00 65.44 171 SER A CA 1
ATOM 1343 C C . SER A 1 171 ? 22.544 19.021 -24.021 1.00 65.44 171 SER A C 1
ATOM 1345 O O . SER A 1 171 ? 21.836 18.038 -24.240 1.00 65.44 171 SER A O 1
ATOM 1347 N N . VAL A 1 172 ? 22.733 19.503 -22.783 1.00 57.78 172 VAL A N 1
ATOM 1348 C CA . VAL A 1 172 ? 22.149 18.937 -21.544 1.00 57.78 172 VAL A CA 1
ATOM 1349 C C . VAL A 1 172 ? 21.184 19.919 -20.903 1.00 57.78 172 VAL A C 1
ATOM 1351 O O . VAL A 1 172 ? 21.574 21.102 -20.792 1.00 57.78 172 VAL A O 1
#

Foldseek 3Di:
DDDDDDDDPPPPPPPPPPPPPPPPPPPCPVVVVVQVVVLVVCVVVVPPPRDDPVVSCVVPDDPPDDDDDDDDDDDDPDDLLDLVNLVVVLVVQVVVCVVVVHQAGEDEDAPSSLVSNVVVVVVDPPPRVRYHYHYDPVVVVVVVVVVVVVCCVVVCVVVVCCVVVVDPPPPD